Protein AF-A0A6P0Y3N1-F1 (afdb_monomer)

Secondary structure (DSSP, 8-state):
--HHHHTGGGSHHHHHHHHHHHHHHHHHHHHHHHHHHTT-TTHHHHHHHHHHHHHHHHHHTT--HHHHHHHHHHHHHHHHHHHHHHS-S-HHHHHHHHHHHHHHH-

Sequence (106 aa):
MLETLLEPLKYSFMQRSLLVAIIVGIICAVVGSYLMVQRLALLGDAISHSVLPGLAIAFLVGANIFIGAFIAGVISTILINLIRTRSPIKEDAAMGIVFSAFFALG

pLDDT: mean 82.52, std 7.28, range [60.75, 95.69]

Nearest PDB structures (foldseek):
  7kyp-assembly4_N  TM=6.688E-01  e=1.997E-05  Streptococcus pneumoniae D39
  7kyo-assembly1_C-2  TM=6.802E-01  e=1.115E-04  Streptococcus pneumoniae D39

Solvent-accessible surface area (backbone atoms only — not comparable to full-atom values): 5615 Å² total; per-residue (Å²): 117,69,64,75,68,48,54,66,63,68,38,69,67,46,47,50,50,50,54,49,48,53,54,50,50,53,52,50,51,57,51,51,55,53,31,48,78,69,67,41,64,61,50,64,57,32,40,61,51,26,18,51,29,19,32,54,54,17,54,75,72,72,47,61,44,71,58,23,26,48,52,28,32,51,52,49,52,50,52,31,52,49,46,46,74,77,39,100,59,56,64,65,56,32,43,49,53,50,30,55,54,32,54,71,70,83

Mean predicted aligned error: 7.93 Å

Structure (mmCIF, N/CA/C/O backbone):
data_AF-A0A6P0Y3N1-F1
#
_entry.id   AF-A0A6P0Y3N1-F1
#
loop_
_atom_site.group_PDB
_atom_site.id
_atom_site.type_symbol
_atom_site.label_atom_id
_atom_site.label_alt_id
_atom_site.label_comp_id
_atom_site.label_asym_id
_atom_site.label_entity_id
_atom_site.label_seq_id
_atom_site.pdbx_PDB_ins_code
_atom_site.Cartn_x
_atom_site.Cartn_y
_atom_site.Cartn_z
_atom_site.occupancy
_atom_site.B_iso_or_equiv
_atom_site.auth_seq_id
_atom_site.auth_comp_id
_atom_site.auth_asym_id
_atom_site.auth_atom_id
_atom_site.pdbx_PDB_model_num
ATOM 1 N N . MET A 1 1 ? 39.469 7.996 -6.066 1.00 62.06 1 MET A N 1
ATOM 2 C CA . MET A 1 1 ? 38.681 7.513 -4.908 1.00 62.06 1 MET A CA 1
ATOM 3 C C . MET A 1 1 ? 37.298 8.151 -4.827 1.00 62.06 1 MET A C 1
ATOM 5 O O . MET A 1 1 ? 36.339 7.404 -4.715 1.00 62.06 1 MET A O 1
ATOM 9 N N . LEU A 1 2 ? 37.161 9.482 -4.911 1.00 65.31 2 LEU A N 1
ATOM 10 C CA . LEU A 1 2 ? 35.841 10.144 -4.894 1.00 65.31 2 LEU A CA 1
ATOM 11 C C . LEU A 1 2 ? 35.096 10.034 -6.244 1.00 65.31 2 LEU A C 1
ATOM 13 O O . LEU A 1 2 ? 33.903 9.757 -6.267 1.00 65.31 2 LEU A O 1
ATOM 17 N N . GLU A 1 3 ? 35.820 10.128 -7.364 1.00 66.12 3 GLU A N 1
ATOM 18 C CA . GLU A 1 3 ? 35.295 9.937 -8.734 1.00 66.12 3 GLU A CA 1
ATOM 19 C C . GLU A 1 3 ? 34.635 8.559 -8.943 1.00 66.12 3 GLU A C 1
ATOM 21 O O . GLU A 1 3 ? 33.509 8.481 -9.425 1.00 66.12 3 GLU A O 1
ATOM 26 N N . THR A 1 4 ? 35.274 7.483 -8.474 1.00 69.81 4 THR A N 1
ATOM 27 C CA . THR A 1 4 ? 34.772 6.096 -8.550 1.00 69.81 4 THR A CA 1
ATOM 28 C C . THR A 1 4 ? 33.476 5.861 -7.762 1.00 69.81 4 THR A C 1
ATOM 30 O O . THR A 1 4 ? 32.735 4.932 -8.064 1.00 69.81 4 THR A O 1
ATOM 33 N N . LEU A 1 5 ? 33.177 6.693 -6.756 1.00 67.19 5 LEU A N 1
ATOM 34 C CA . LEU A 1 5 ? 31.914 6.637 -6.003 1.00 67.19 5 LEU A CA 1
ATOM 35 C C . LEU A 1 5 ? 30.797 7.472 -6.648 1.00 67.19 5 LEU A C 1
ATOM 37 O O . LEU A 1 5 ? 29.621 7.208 -6.410 1.00 67.19 5 LEU A O 1
ATOM 41 N N . LEU A 1 6 ? 31.148 8.472 -7.460 1.00 72.69 6 LEU A N 1
ATOM 42 C CA . LEU A 1 6 ? 30.206 9.367 -8.145 1.00 72.69 6 LEU A CA 1
ATOM 43 C C . LEU A 1 6 ? 29.833 8.880 -9.552 1.00 72.69 6 LEU A C 1
ATOM 45 O O . LEU A 1 6 ? 28.838 9.325 -10.123 1.00 72.69 6 LEU A O 1
ATOM 49 N N . GLU A 1 7 ? 30.598 7.946 -10.103 1.00 74.44 7 GLU A N 1
ATOM 50 C CA . GLU A 1 7 ? 30.364 7.316 -11.402 1.00 74.44 7 GLU A CA 1
ATOM 51 C C . GLU A 1 7 ? 28.977 6.648 -11.528 1.00 74.44 7 GLU A C 1
ATOM 53 O O . GLU A 1 7 ? 28.287 6.900 -12.519 1.00 74.44 7 GLU A O 1
ATOM 58 N N . PRO A 1 8 ? 28.468 5.913 -10.514 1.00 73.69 8 PRO A N 1
ATOM 59 C CA . PRO A 1 8 ? 27.123 5.341 -10.551 1.00 73.69 8 PRO A CA 1
ATOM 60 C C . PRO A 1 8 ? 26.010 6.408 -10.560 1.00 73.69 8 PRO A C 1
ATOM 62 O O . PRO A 1 8 ? 24.953 6.216 -11.160 1.00 73.69 8 PRO A O 1
ATOM 65 N N . LEU A 1 9 ? 26.241 7.563 -9.929 1.00 73.06 9 LEU A N 1
ATOM 66 C CA . LEU A 1 9 ? 25.278 8.672 -9.844 1.00 73.06 9 LEU A CA 1
ATOM 67 C C . LEU A 1 9 ? 25.122 9.445 -11.163 1.00 73.06 9 LEU A C 1
ATOM 69 O O . LEU A 1 9 ? 24.158 10.196 -11.328 1.00 73.06 9 LEU A O 1
ATOM 73 N N . LYS A 1 10 ? 26.036 9.253 -12.121 1.00 77.31 10 LYS A N 1
ATOM 74 C CA . LYS A 1 10 ? 25.942 9.847 -13.461 1.00 77.31 10 LYS A CA 1
ATOM 75 C C . LYS A 1 10 ? 24.991 9.087 -14.389 1.00 77.31 10 LYS A C 1
ATOM 77 O O . LYS A 1 10 ? 24.564 9.652 -15.394 1.00 77.31 10 LYS A O 1
ATOM 82 N N . TYR A 1 11 ? 24.624 7.842 -14.073 1.00 84.62 11 TYR A N 1
ATOM 83 C CA . TYR A 1 11 ? 23.661 7.102 -14.889 1.00 84.62 11 TYR A CA 1
ATOM 84 C C . TYR A 1 11 ? 22.273 7.745 -14.811 1.00 84.62 11 TYR A C 1
ATOM 86 O O . TYR A 1 11 ? 21.728 7.984 -13.732 1.00 84.62 11 TYR A O 1
ATOM 94 N N . SER A 1 12 ? 21.656 7.964 -15.971 1.00 80.94 12 SER A N 1
ATOM 95 C CA . SER A 1 12 ? 20.321 8.565 -16.094 1.00 80.94 12 SER A CA 1
ATOM 96 C C . SER A 1 12 ? 19.235 7.776 -15.348 1.00 80.94 12 SER A C 1
ATOM 98 O O . SER A 1 12 ? 18.313 8.370 -14.790 1.00 80.94 12 SER A O 1
ATOM 100 N N . PHE A 1 13 ? 19.364 6.446 -15.270 1.00 86.25 13 PHE A N 1
ATOM 101 C CA . PHE A 1 13 ? 18.505 5.596 -14.439 1.00 86.25 13 PHE A CA 1
ATOM 102 C C . PHE A 1 13 ? 18.659 5.891 -12.938 1.00 86.25 13 PHE A C 1
ATOM 104 O O . PHE A 1 13 ? 17.658 5.969 -12.228 1.00 86.25 13 PHE A O 1
ATOM 111 N N . MET A 1 14 ? 19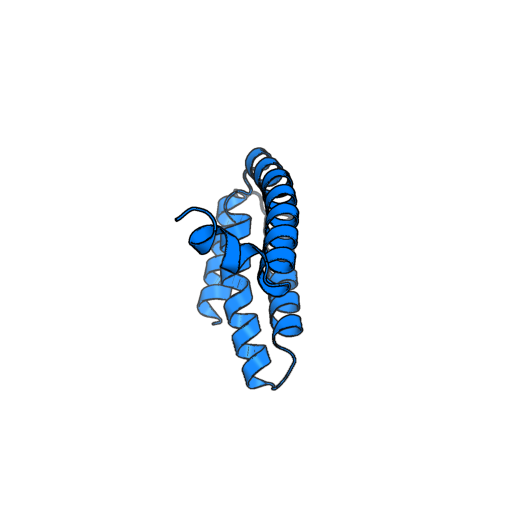.889 6.102 -12.458 1.00 88.56 14 MET A N 1
ATOM 112 C CA . MET A 1 14 ? 20.161 6.401 -11.049 1.00 88.56 14 MET A CA 1
ATOM 113 C C . MET A 1 14 ? 19.574 7.760 -10.658 1.00 88.56 14 MET A C 1
ATOM 115 O O . MET A 1 14 ? 18.917 7.875 -9.629 1.00 88.56 14 MET A O 1
ATOM 119 N N . GLN A 1 15 ? 19.742 8.775 -11.512 1.00 87.81 15 GLN A N 1
ATOM 120 C CA . GLN A 1 15 ? 19.196 10.117 -11.282 1.00 87.81 15 GLN A CA 1
ATOM 121 C C . GLN A 1 15 ? 17.666 10.121 -11.248 1.00 87.81 15 GLN A C 1
ATOM 123 O O . GLN A 1 15 ? 17.066 10.739 -10.369 1.00 87.81 15 GLN A O 1
ATOM 128 N N . ARG A 1 16 ? 17.023 9.397 -12.174 1.00 89.44 16 ARG A N 1
ATOM 129 C CA . ARG A 1 16 ? 15.563 9.233 -12.179 1.00 89.44 16 ARG A CA 1
ATOM 130 C C . ARG A 1 16 ? 15.080 8.508 -10.927 1.00 89.44 16 ARG A C 1
ATOM 132 O O . ARG A 1 16 ? 14.156 8.989 -10.283 1.00 89.44 16 ARG A O 1
ATOM 139 N N . SER A 1 17 ? 15.723 7.402 -10.558 1.00 89.88 17 SER A N 1
ATOM 140 C CA . SER A 1 17 ? 15.382 6.648 -9.347 1.00 89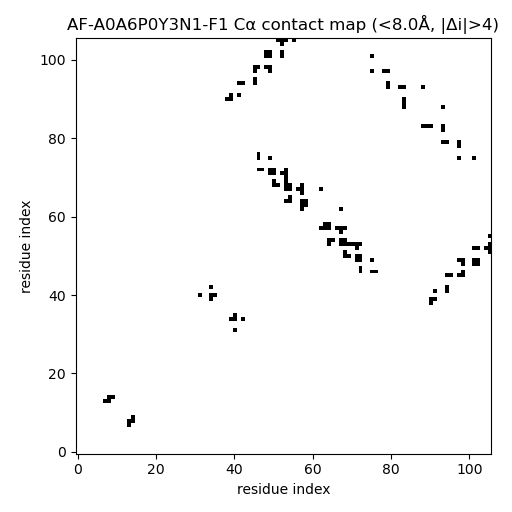.8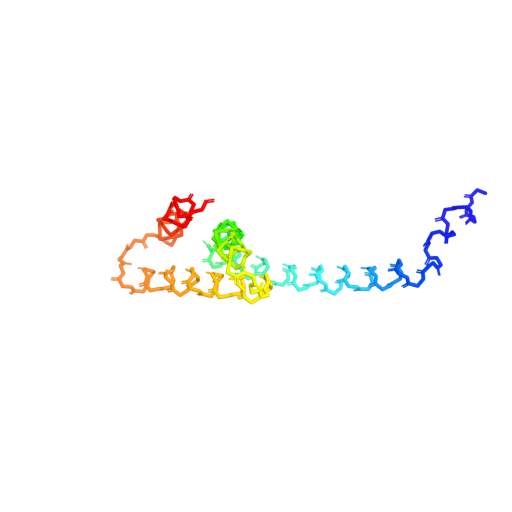8 17 SER A CA 1
ATOM 141 C C . SER A 1 17 ? 15.554 7.489 -8.082 1.00 89.88 17 SER A C 1
ATOM 143 O O . SER A 1 17 ? 14.696 7.443 -7.208 1.00 89.88 17 SER A O 1
ATOM 145 N N . LEU A 1 18 ? 16.603 8.315 -8.004 1.00 90.88 18 LEU A N 1
ATOM 146 C CA . LEU A 1 18 ? 16.832 9.219 -6.877 1.00 90.88 18 LEU A CA 1
ATOM 147 C C . LEU A 1 18 ? 15.752 10.306 -6.785 1.00 90.88 18 LEU A C 1
ATOM 149 O O . LEU A 1 18 ? 15.227 10.550 -5.703 1.00 90.88 18 LEU A O 1
ATOM 153 N N . LEU A 1 19 ? 15.371 10.919 -7.912 1.00 92.81 19 LEU A N 1
ATOM 154 C CA . LEU A 1 19 ? 14.262 11.879 -7.955 1.00 92.81 19 LEU A CA 1
ATOM 155 C C . LEU A 1 19 ? 12.948 11.243 -7.496 1.00 92.81 19 LEU A C 1
ATOM 157 O O . LEU A 1 19 ? 12.247 11.814 -6.664 1.00 92.81 19 LEU A O 1
ATOM 161 N N . VAL A 1 20 ? 12.635 10.046 -7.999 1.00 94.44 20 VAL A N 1
ATOM 162 C CA . VAL A 1 20 ? 11.441 9.301 -7.583 1.00 94.44 20 VAL A CA 1
ATOM 163 C C . VAL A 1 20 ? 11.504 8.974 -6.091 1.00 94.44 20 VAL A C 1
ATOM 165 O O . VAL A 1 20 ? 10.521 9.197 -5.394 1.00 94.44 20 VAL A O 1
ATOM 168 N N . ALA A 1 21 ? 12.649 8.526 -5.572 1.00 93.62 21 ALA A N 1
ATOM 169 C CA . ALA A 1 21 ? 12.821 8.216 -4.154 1.00 93.62 21 ALA A CA 1
ATOM 170 C C . ALA A 1 21 ? 12.603 9.442 -3.255 1.00 93.62 21 ALA A C 1
ATOM 172 O O . ALA A 1 21 ? 11.944 9.331 -2.225 1.00 93.62 21 ALA A O 1
ATOM 173 N N . ILE A 1 22 ? 13.096 10.618 -3.657 1.00 95.25 22 ILE A N 1
ATOM 174 C CA . ILE A 1 22 ? 12.875 11.872 -2.922 1.00 95.25 22 ILE A CA 1
ATOM 175 C C . ILE A 1 22 ? 11.387 12.236 -2.920 1.00 95.25 22 ILE A C 1
ATOM 177 O O . ILE A 1 22 ? 10.825 12.521 -1.864 1.00 95.25 22 ILE A O 1
ATOM 181 N N . ILE A 1 23 ? 10.733 12.192 -4.085 1.00 95.69 23 ILE A N 1
ATOM 182 C CA . ILE A 1 23 ? 9.306 12.518 -4.216 1.00 95.69 23 ILE A CA 1
ATOM 183 C C . ILE A 1 23 ? 8.457 11.558 -3.373 1.00 95.69 23 ILE A C 1
ATOM 185 O O . ILE A 1 23 ? 7.630 12.001 -2.577 1.00 95.69 23 ILE A O 1
ATOM 189 N N . VAL A 1 24 ? 8.691 10.250 -3.499 1.00 94.50 24 VAL A N 1
ATOM 190 C CA . VAL A 1 24 ? 7.989 9.217 -2.724 1.00 94.50 24 VAL A CA 1
ATOM 191 C C . VAL A 1 24 ? 8.263 9.381 -1.230 1.00 94.50 24 VAL A C 1
ATOM 193 O O . VAL A 1 24 ? 7.328 9.307 -0.442 1.00 94.50 24 VAL A O 1
ATOM 196 N N . GLY A 1 25 ? 9.501 9.684 -0.830 1.00 94.44 25 GLY A N 1
ATOM 197 C CA . GLY A 1 25 ? 9.864 9.920 0.568 1.00 94.44 25 GLY A CA 1
ATOM 198 C C . GLY A 1 25 ? 9.091 11.079 1.201 1.00 94.44 25 GLY A C 1
ATOM 199 O O . GLY A 1 25 ? 8.571 10.937 2.307 1.00 94.44 25 GLY A O 1
ATOM 200 N N . ILE A 1 26 ? 8.943 12.198 0.484 1.00 95.25 26 ILE A N 1
ATOM 201 C CA . ILE A 1 26 ? 8.151 13.349 0.950 1.00 95.25 26 ILE A CA 1
ATOM 202 C C . ILE A 1 26 ? 6.676 12.959 1.099 1.00 95.25 26 ILE A C 1
ATOM 204 O O . ILE A 1 26 ? 6.063 13.242 2.130 1.00 95.25 26 ILE A O 1
ATOM 208 N N . ILE A 1 27 ? 6.109 12.273 0.103 1.00 94.50 27 ILE A N 1
ATOM 209 C CA . ILE A 1 27 ? 4.709 11.828 0.134 1.00 94.50 27 ILE A CA 1
ATOM 210 C C . ILE A 1 27 ? 4.482 10.866 1.308 1.00 94.50 27 ILE A C 1
ATOM 212 O O . ILE A 1 27 ? 3.548 11.057 2.084 1.00 94.50 27 ILE A O 1
ATOM 216 N N . CYS A 1 28 ? 5.355 9.875 1.489 1.00 89.50 28 CYS A N 1
ATOM 217 C CA . CYS A 1 28 ? 5.272 8.912 2.585 1.00 89.50 28 CYS A CA 1
ATOM 218 C C . CYS A 1 28 ? 5.406 9.573 3.962 1.00 89.50 28 CYS A C 1
ATOM 220 O O . CYS A 1 28 ? 4.716 9.154 4.886 1.00 89.50 28 CYS A O 1
ATOM 222 N N . ALA A 1 29 ? 6.229 10.614 4.117 1.00 91.88 29 ALA A N 1
ATOM 223 C CA . ALA A 1 29 ? 6.348 11.340 5.382 1.00 91.88 29 ALA A CA 1
ATOM 224 C C . ALA A 1 29 ? 5.053 12.095 5.744 1.00 91.88 29 ALA A C 1
ATOM 226 O O . ALA A 1 29 ? 4.580 12.029 6.883 1.00 91.88 29 ALA A O 1
ATOM 227 N N . VAL A 1 30 ? 4.439 12.777 4.771 1.00 92.81 30 VAL A N 1
ATOM 228 C CA . VAL A 1 30 ? 3.178 13.511 4.975 1.00 92.81 30 VAL A CA 1
ATOM 229 C C . VAL A 1 30 ? 2.024 12.544 5.241 1.00 92.81 30 VAL A C 1
ATOM 231 O O . VAL A 1 30 ? 1.285 12.702 6.209 1.00 92.81 30 VAL A O 1
ATOM 234 N N . VAL A 1 31 ? 1.895 11.503 4.419 1.00 89.06 31 VAL A N 1
ATOM 235 C CA . VAL A 1 31 ? 0.840 10.494 4.561 1.00 89.06 31 VAL A CA 1
ATOM 236 C C . VAL A 1 31 ? 1.028 9.715 5.867 1.00 89.06 31 VAL A C 1
ATOM 238 O O . VAL A 1 31 ? 0.097 9.612 6.659 1.00 89.06 31 VAL A O 1
ATOM 241 N N . GLY A 1 32 ? 2.241 9.248 6.164 1.00 86.75 32 GLY A N 1
ATOM 242 C CA . GLY A 1 32 ? 2.545 8.495 7.382 1.00 86.75 32 GLY A CA 1
ATOM 243 C C . GLY A 1 32 ? 2.272 9.280 8.666 1.00 86.75 32 GLY A C 1
ATOM 244 O O . GLY A 1 32 ? 1.653 8.745 9.585 1.00 86.75 32 GLY A O 1
ATOM 245 N N . SER A 1 33 ? 2.657 10.560 8.723 1.00 89.75 33 SER A N 1
ATOM 246 C CA . SER A 1 33 ? 2.357 11.414 9.883 1.00 89.75 33 SER A CA 1
ATOM 247 C C . SER A 1 33 ? 0.852 11.632 10.074 1.00 89.75 33 SER A C 1
ATOM 249 O O . SER A 1 33 ? 0.361 11.553 11.201 1.00 89.75 33 SER A O 1
ATOM 251 N N . TYR A 1 34 ? 0.097 11.810 8.985 1.00 86.94 34 TYR A N 1
ATOM 252 C CA . TYR A 1 34 ? -1.362 11.918 9.025 1.00 86.94 34 TYR A CA 1
ATOM 253 C C . TYR A 1 34 ? -2.040 10.631 9.521 1.00 86.94 34 TYR A C 1
ATOM 255 O O . TYR A 1 34 ? -2.888 10.686 10.415 1.00 86.94 34 TYR A O 1
ATOM 263 N N . LEU A 1 35 ? -1.643 9.465 8.995 1.00 84.38 35 LEU A N 1
ATOM 264 C CA . LEU A 1 35 ? -2.175 8.170 9.439 1.00 84.38 35 LEU A CA 1
ATOM 265 C C . LEU A 1 35 ? -1.870 7.892 10.916 1.00 84.38 35 LEU A C 1
ATOM 267 O O . LEU A 1 35 ? -2.711 7.320 11.612 1.00 84.38 35 LEU A O 1
ATOM 271 N N . MET A 1 36 ? -0.707 8.327 11.411 1.00 84.69 36 MET A N 1
ATOM 272 C CA . MET A 1 36 ? -0.335 8.179 12.820 1.00 84.69 36 MET A CA 1
ATOM 273 C C . MET A 1 36 ? -1.292 8.930 13.750 1.00 84.69 36 MET A C 1
ATOM 275 O O . MET A 1 36 ? -1.794 8.357 14.717 1.00 84.69 36 MET A O 1
ATOM 279 N N . VAL A 1 37 ? -1.608 10.191 13.433 1.00 83.81 37 VAL A N 1
ATOM 280 C CA . VAL A 1 37 ? -2.549 11.001 14.229 1.00 83.81 37 VAL A CA 1
ATOM 281 C C . VAL A 1 37 ? -3.951 10.388 14.228 1.00 83.81 37 VAL A C 1
ATOM 283 O O . VAL A 1 37 ? -4.644 10.434 15.243 1.00 83.81 37 VAL A O 1
ATOM 286 N N . GLN A 1 38 ? -4.354 9.755 13.123 1.00 78.06 38 GLN A N 1
ATOM 287 C CA . GLN A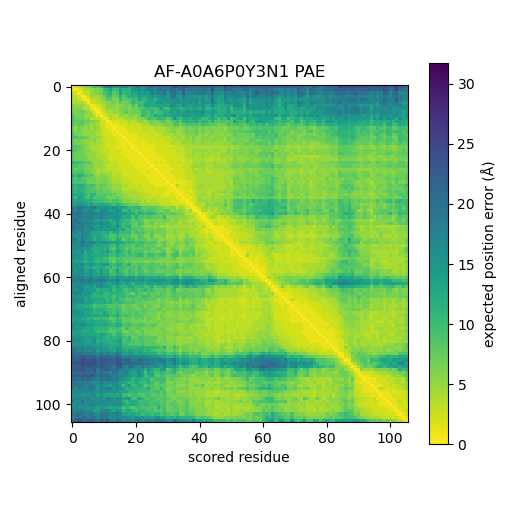 1 38 ? -5.644 9.069 13.023 1.00 78.06 38 GLN A CA 1
ATOM 288 C C . GLN A 1 38 ? -5.696 7.698 13.703 1.00 78.06 38 GLN A C 1
ATOM 290 O O . GLN A 1 38 ? -6.736 7.054 13.634 1.00 78.06 38 GLN A O 1
ATOM 295 N N . ARG A 1 39 ? -4.613 7.230 14.345 1.00 78.19 39 ARG A N 1
ATOM 296 C CA . ARG A 1 39 ? -4.501 5.851 14.863 1.00 78.19 39 ARG A CA 1
ATOM 297 C C . ARG A 1 39 ? -4.717 4.782 13.783 1.00 78.19 39 ARG A C 1
ATOM 299 O O . ARG A 1 39 ? -5.050 3.646 14.083 1.00 78.19 39 ARG A O 1
ATOM 306 N N . LEU A 1 40 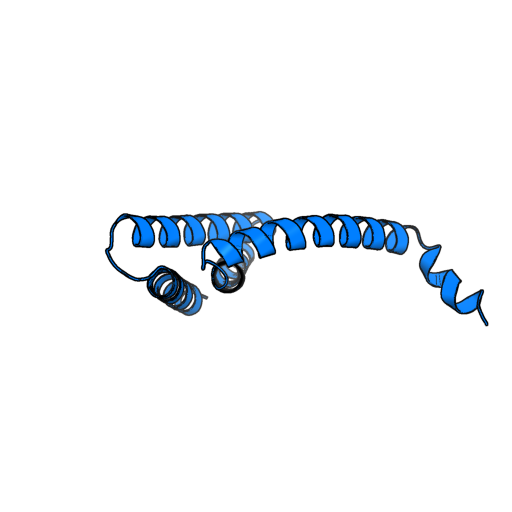? -4.464 5.129 12.522 1.00 79.12 40 LEU A N 1
ATOM 307 C CA . LEU A 1 40 ? -4.536 4.225 11.373 1.00 79.12 40 LEU A CA 1
ATOM 308 C C . LEU A 1 40 ? -3.142 3.722 10.973 1.00 79.12 40 LEU A C 1
ATOM 310 O O . LEU A 1 40 ? -2.901 3.400 9.814 1.00 79.12 40 LEU A O 1
ATOM 314 N N . ALA A 1 41 ? -2.202 3.648 11.918 1.00 74.88 41 ALA A N 1
ATOM 315 C CA . ALA A 1 41 ? -0.827 3.231 11.636 1.00 74.88 41 ALA A CA 1
ATOM 316 C C . ALA A 1 41 ? -0.746 1.815 11.024 1.00 74.88 41 ALA A C 1
ATOM 318 O O . ALA A 1 41 ? 0.146 1.547 10.224 1.00 74.88 41 ALA A O 1
ATOM 319 N N . LEU A 1 42 ? -1.710 0.941 11.342 1.00 77.56 42 LEU A N 1
ATOM 320 C CA . LEU A 1 42 ? -1.818 -0.424 10.809 1.00 77.56 42 LEU A CA 1
ATOM 321 C C . LEU A 1 42 ? -2.467 -0.505 9.417 1.00 77.56 42 LEU A C 1
ATOM 323 O O . LEU A 1 42 ? -2.446 -1.562 8.791 1.00 77.56 42 LEU A O 1
ATOM 327 N N . LEU A 1 43 ? -3.019 0.596 8.899 1.00 80.38 43 LEU A N 1
ATOM 328 C CA . LEU A 1 43 ? -3.706 0.602 7.605 1.00 80.38 43 LEU A CA 1
ATOM 329 C C . LEU A 1 43 ? -2.737 0.284 6.458 1.00 80.38 43 LEU A C 1
ATOM 331 O O . LEU A 1 43 ? -3.095 -0.434 5.531 1.00 80.38 43 LEU A O 1
ATOM 335 N N . GLY A 1 44 ? -1.502 0.793 6.534 1.00 79.81 44 GLY A N 1
ATOM 336 C CA . GLY A 1 44 ? -0.473 0.532 5.522 1.00 79.81 44 GLY A CA 1
ATOM 337 C C . GLY A 1 44 ? -0.078 -0.945 5.441 1.00 79.81 44 GLY A C 1
ATOM 338 O O . GLY A 1 44 ? 0.105 -1.473 4.343 1.00 79.81 44 GLY A O 1
ATOM 339 N N . ASP A 1 45 ? -0.014 -1.620 6.589 1.00 80.06 45 ASP A N 1
ATOM 340 C CA . ASP A 1 45 ? 0.285 -3.051 6.682 1.00 80.06 45 ASP A CA 1
ATOM 341 C C . ASP A 1 45 ? -0.881 -3.894 6.138 1.00 80.06 45 ASP A C 1
ATOM 343 O O . ASP A 1 45 ? -0.708 -4.742 5.260 1.00 80.06 45 ASP A O 1
ATOM 347 N N . ALA A 1 46 ? -2.109 -3.554 6.545 1.00 81.50 46 ALA A N 1
ATOM 348 C CA . ALA A 1 46 ? -3.321 -4.206 6.060 1.00 81.50 46 ALA A CA 1
ATOM 349 C C . ALA A 1 46 ? -3.481 -4.089 4.533 1.00 81.50 46 ALA A C 1
ATOM 351 O O . ALA A 1 46 ? -3.788 -5.082 3.873 1.00 81.50 46 ALA A O 1
ATOM 352 N N . ILE A 1 47 ? -3.242 -2.908 3.951 1.00 83.19 47 ILE A N 1
ATOM 353 C CA . ILE A 1 47 ? -3.332 -2.696 2.498 1.00 83.19 47 ILE A CA 1
ATOM 354 C C . ILE A 1 47 ? -2.260 -3.512 1.767 1.00 83.19 47 ILE A C 1
ATOM 356 O O . ILE A 1 47 ? -2.578 -4.189 0.792 1.00 83.19 47 ILE A O 1
ATOM 360 N N . SER A 1 48 ? -1.013 -3.496 2.245 1.00 83.50 48 SER A N 1
ATOM 361 C CA . SER A 1 48 ? 0.101 -4.203 1.593 1.00 83.50 48 SER A CA 1
ATOM 362 C C . SER A 1 48 ? -0.166 -5.705 1.476 1.00 83.50 48 SER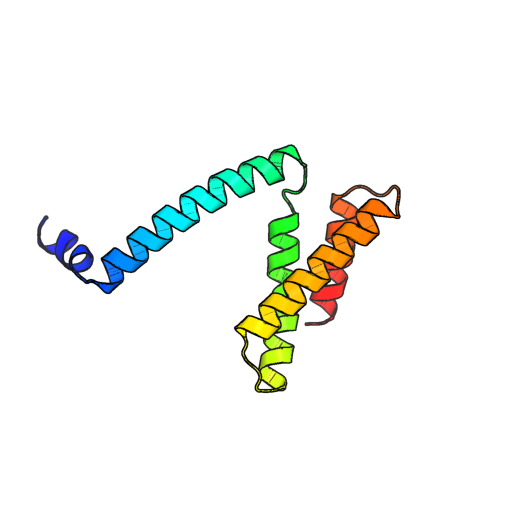 A C 1
ATOM 364 O O . SER A 1 48 ? 0.051 -6.301 0.421 1.00 83.50 48 SER A O 1
ATOM 366 N N . HIS A 1 49 ? -0.722 -6.303 2.528 1.00 82.19 49 HIS A N 1
ATOM 367 C CA . HIS A 1 49 ? -1.072 -7.719 2.542 1.00 82.19 49 HIS A CA 1
ATOM 368 C C . HIS A 1 49 ? -2.389 -8.044 1.832 1.00 82.19 49 HIS A C 1
ATOM 370 O O . HIS A 1 49 ? -2.527 -9.130 1.277 1.00 82.19 49 HIS A O 1
ATOM 376 N N . SER A 1 50 ? -3.324 -7.096 1.763 1.00 82.19 50 SER A N 1
ATOM 377 C CA . SER A 1 50 ? -4.570 -7.266 1.003 1.00 82.19 50 SER A CA 1
ATOM 378 C C . SER A 1 50 ? -4.372 -7.173 -0.512 1.00 82.19 50 SER A C 1
ATOM 380 O O . SER A 1 50 ? -5.203 -7.638 -1.287 1.00 82.19 50 SER A O 1
ATOM 382 N N . VAL A 1 51 ? -3.267 -6.578 -0.959 1.00 86.25 51 VAL A N 1
ATOM 383 C CA . VAL A 1 51 ? -2.942 -6.432 -2.381 1.00 86.25 51 VAL A CA 1
ATOM 384 C C . VAL A 1 51 ? -2.366 -7.730 -2.974 1.00 86.25 51 VAL A C 1
ATOM 386 O O . VAL A 1 51 ? -2.635 -8.024 -4.138 1.00 86.25 51 VAL A O 1
ATOM 389 N N . LEU A 1 52 ? -1.661 -8.549 -2.181 1.00 85.44 52 LEU A N 1
ATOM 390 C CA . LEU A 1 52 ? -1.077 -9.840 -2.594 1.00 85.44 52 LEU A CA 1
ATOM 391 C C . LEU A 1 52 ? -2.067 -10.803 -3.290 1.00 85.44 52 LEU A C 1
ATOM 393 O O . LEU A 1 52 ? -1.773 -11.207 -4.421 1.00 85.44 52 LEU A O 1
ATOM 397 N N . PRO A 1 53 ? -3.246 -11.130 -2.719 1.00 84.00 53 PRO A N 1
ATOM 398 C CA . PRO A 1 53 ? -4.249 -11.956 -3.404 1.00 84.00 53 PRO A CA 1
ATOM 399 C C . PRO A 1 53 ? -4.706 -11.333 -4.731 1.00 84.00 53 PRO A C 1
ATOM 401 O O . PRO A 1 53 ? -4.930 -12.038 -5.712 1.00 84.00 53 PRO A O 1
ATOM 404 N N . GLY A 1 54 ? -4.787 -10.000 -4.801 1.00 84.12 54 GLY A N 1
ATOM 405 C CA . GLY A 1 54 ? -5.118 -9.269 -6.026 1.00 84.12 54 GLY A CA 1
ATOM 406 C C . GLY A 1 54 ? -4.095 -9.451 -7.144 1.00 84.12 54 GLY A C 1
ATOM 407 O O . GLY A 1 54 ? -4.479 -9.610 -8.305 1.00 84.12 54 GLY A O 1
ATOM 408 N N . LEU A 1 55 ? -2.799 -9.472 -6.805 1.00 87.06 55 LEU A N 1
ATOM 409 C CA . LEU A 1 55 ? -1.744 -9.805 -7.766 1.00 87.06 55 LEU A CA 1
ATOM 410 C C . LEU A 1 55 ? -1.870 -11.252 -8.246 1.00 87.06 55 LEU A C 1
ATOM 412 O O . LEU A 1 55 ? -1.789 -11.488 -9.450 1.00 87.06 55 LEU A O 1
ATOM 416 N N . ALA A 1 56 ? -2.078 -12.202 -7.329 1.00 85.75 56 ALA A N 1
ATOM 417 C CA . ALA A 1 56 ? -2.183 -13.621 -7.660 1.00 85.75 56 ALA A CA 1
ATOM 418 C C . ALA A 1 56 ? -3.358 -13.894 -8.614 1.00 85.75 56 ALA A C 1
ATOM 420 O O . ALA A 1 56 ? -3.186 -14.538 -9.649 1.00 85.75 56 ALA A O 1
ATOM 421 N N . ILE A 1 57 ? -4.535 -13.333 -8.323 1.00 84.94 57 ILE A N 1
ATOM 422 C CA . ILE A 1 57 ? -5.726 -13.472 -9.170 1.00 84.94 57 ILE A CA 1
ATOM 423 C C . ILE A 1 57 ? -5.503 -12.826 -10.545 1.00 84.94 57 ILE A C 1
ATOM 425 O O . ILE A 1 57 ? -5.822 -13.429 -11.568 1.00 84.94 57 ILE A O 1
ATOM 429 N N . ALA A 1 58 ? -4.925 -11.622 -10.604 1.00 86.50 58 ALA A N 1
ATOM 430 C CA . ALA A 1 58 ? -4.668 -10.958 -11.884 1.00 86.50 58 ALA A CA 1
ATOM 431 C C . ALA A 1 58 ? -3.628 -11.688 -12.738 1.00 86.50 58 ALA A C 1
ATOM 433 O O . ALA A 1 58 ? -3.779 -11.741 -13.959 1.00 86.50 58 ALA A O 1
ATOM 434 N N . PHE A 1 59 ? -2.624 -12.295 -12.101 1.00 84.50 59 PHE A N 1
ATOM 435 C CA . PHE A 1 59 ? -1.656 -13.151 -12.773 1.00 84.50 59 PHE A CA 1
ATOM 436 C C . PHE A 1 59 ? -2.326 -14.391 -13.385 1.00 84.50 59 PHE A C 1
ATOM 438 O O . PHE A 1 59 ? -2.077 -14.701 -14.548 1.00 84.50 59 PHE A O 1
ATOM 445 N N . LEU A 1 60 ? -3.232 -15.054 -12.654 1.00 84.88 60 LEU A N 1
ATOM 446 C CA . LEU A 1 60 ? -3.966 -16.230 -13.147 1.00 84.88 60 LEU A CA 1
ATOM 447 C C . LEU A 1 60 ? -4.889 -15.919 -14.334 1.00 84.88 60 LEU A C 1
ATOM 449 O O . LEU A 1 60 ? -5.026 -16.738 -15.238 1.00 84.88 60 LEU A O 1
ATOM 453 N N . VAL A 1 61 ? -5.510 -14.737 -14.350 1.00 86.31 61 VAL A N 1
ATOM 454 C CA . VAL A 1 61 ? -6.410 -14.298 -15.434 1.00 86.31 61 VAL A CA 1
ATOM 455 C C . VAL A 1 61 ? -5.629 -13.789 -16.662 1.00 86.31 61 VAL A C 1
ATOM 457 O O . VAL A 1 61 ? -6.219 -13.532 -17.709 1.00 86.31 61 VAL A O 1
ATOM 460 N N . GLY A 1 62 ? -4.299 -13.648 -16.571 1.00 81.00 62 GLY A N 1
ATOM 461 C CA . GLY A 1 62 ? -3.476 -13.054 -17.632 1.00 81.00 62 GLY A CA 1
ATOM 462 C C . GLY A 1 62 ? -3.741 -11.557 -17.829 1.00 81.00 62 GLY A C 1
ATOM 463 O O . GLY A 1 62 ? -3.451 -10.999 -18.887 1.00 81.00 62 GLY A O 1
ATOM 464 N N . ALA A 1 63 ? -4.325 -10.904 -16.821 1.00 83.19 63 ALA A N 1
ATOM 465 C CA . ALA A 1 63 ? -4.613 -9.480 -16.824 1.00 83.19 63 ALA A CA 1
ATOM 466 C C . ALA A 1 63 ? -3.400 -8.670 -16.341 1.00 83.19 63 ALA A C 1
ATOM 468 O O . ALA A 1 63 ? -2.397 -9.197 -15.859 1.00 83.19 63 ALA A O 1
ATOM 469 N N . ASN A 1 64 ? -3.490 -7.345 -16.453 1.00 85.75 64 ASN A N 1
ATOM 470 C CA . ASN A 1 64 ? -2.431 -6.466 -15.978 1.00 85.75 64 ASN A CA 1
ATOM 471 C C . ASN A 1 64 ? -2.356 -6.488 -14.438 1.00 85.75 64 ASN A C 1
ATOM 473 O O . ASN A 1 64 ? -3.297 -6.085 -13.750 1.00 85.75 64 ASN A O 1
ATOM 477 N N . ILE A 1 65 ? -1.208 -6.920 -13.912 1.00 85.31 65 ILE A N 1
ATOM 478 C CA . ILE A 1 65 ? -0.932 -7.087 -12.476 1.00 85.31 65 ILE A CA 1
ATOM 479 C C . ILE A 1 65 ? -1.179 -5.785 -11.704 1.00 85.31 65 ILE A C 1
ATOM 481 O O . ILE A 1 65 ? -1.729 -5.812 -10.603 1.00 85.31 65 ILE A O 1
ATOM 485 N N . PHE A 1 66 ? -0.846 -4.635 -12.301 1.00 85.19 66 PHE A N 1
ATOM 486 C CA . PHE A 1 66 ? -1.066 -3.327 -11.680 1.00 85.19 66 PHE A CA 1
ATOM 487 C C . PHE A 1 66 ? -2.550 -3.043 -11.432 1.00 85.19 66 PHE A C 1
ATOM 489 O O . PHE A 1 66 ? -2.911 -2.489 -10.397 1.00 85.19 66 PHE A O 1
ATOM 496 N N . ILE A 1 67 ? -3.417 -3.454 -12.359 1.00 85.44 67 ILE A N 1
ATOM 497 C CA . ILE A 1 67 ? -4.867 -3.269 -12.244 1.00 85.44 67 ILE A CA 1
ATOM 498 C C . ILE A 1 67 ? -5.448 -4.220 -11.195 1.00 85.44 67 ILE A C 1
ATOM 500 O O . ILE A 1 67 ? -6.268 -3.795 -10.386 1.00 85.44 67 ILE A O 1
ATOM 504 N N . GLY A 1 68 ? -4.975 -5.468 -11.146 1.00 83.75 68 GLY A N 1
ATOM 505 C CA . GLY A 1 68 ? -5.351 -6.423 -10.098 1.00 83.75 68 GLY A CA 1
ATOM 506 C C . GLY A 1 68 ? -5.012 -5.943 -8.693 1.00 83.75 68 GLY A C 1
ATOM 507 O O . GLY A 1 68 ? -5.868 -5.923 -7.808 1.00 83.75 68 GLY A O 1
ATOM 508 N N . ALA A 1 69 ? -3.770 -5.490 -8.518 1.00 84.88 69 ALA A N 1
ATOM 509 C CA . ALA A 1 69 ? -3.277 -4.926 -7.269 1.00 84.88 69 ALA A CA 1
ATOM 510 C C . ALA A 1 69 ? -4.100 -3.704 -6.833 1.00 84.88 69 ALA A C 1
ATOM 512 O O . ALA A 1 69 ? -4.514 -3.603 -5.678 1.00 84.88 69 ALA A O 1
ATOM 513 N N . PHE A 1 70 ? -4.381 -2.797 -7.772 1.00 87.19 70 PHE A N 1
ATOM 514 C CA . PHE A 1 70 ? -5.165 -1.596 -7.507 1.00 87.19 70 PHE A CA 1
ATOM 515 C C . PHE A 1 70 ? -6.598 -1.928 -7.077 1.00 87.19 70 PHE A C 1
ATOM 517 O O . PHE A 1 70 ? -7.071 -1.409 -6.068 1.00 87.19 70 PHE A O 1
ATOM 524 N N . ILE A 1 71 ? -7.277 -2.828 -7.795 1.00 87.88 71 ILE A N 1
ATOM 525 C CA . ILE A 1 71 ? -8.653 -3.232 -7.477 1.00 87.88 71 ILE A CA 1
ATOM 526 C C . ILE A 1 71 ? -8.718 -3.880 -6.090 1.00 87.88 71 ILE A C 1
ATOM 528 O O . ILE A 1 71 ? -9.559 -3.493 -5.281 1.00 87.88 71 ILE A O 1
ATOM 532 N N . ALA A 1 72 ? -7.813 -4.810 -5.776 1.00 86.81 72 ALA A N 1
ATOM 533 C CA . ALA A 1 72 ? -7.785 -5.455 -4.464 1.00 86.81 72 ALA A CA 1
ATOM 534 C C . ALA A 1 72 ? -7.503 -4.459 -3.325 1.00 86.81 72 ALA A C 1
ATOM 536 O O . ALA A 1 72 ? -8.197 -4.471 -2.305 1.00 86.81 72 ALA A O 1
ATOM 537 N N . GLY A 1 73 ? -6.559 -3.532 -3.519 1.00 86.56 73 GLY A N 1
ATOM 538 C CA . GLY A 1 73 ? -6.272 -2.470 -2.553 1.00 86.56 73 GLY A CA 1
ATOM 539 C C . GLY A 1 73 ? -7.476 -1.552 -2.304 1.00 86.56 73 GLY A C 1
ATOM 540 O O . GLY A 1 73 ? -7.805 -1.252 -1.154 1.00 86.56 73 GLY A O 1
ATOM 541 N N . VAL A 1 74 ? -8.199 -1.168 -3.359 1.00 88.00 74 VAL A N 1
ATOM 542 C CA . VAL A 1 74 ? -9.416 -0.348 -3.245 1.00 88.00 74 VAL A CA 1
ATOM 543 C C . VAL A 1 74 ? -10.526 -1.106 -2.516 1.00 88.00 74 VAL A C 1
ATOM 545 O O . VAL A 1 74 ? -11.119 -0.561 -1.585 1.00 88.00 74 VAL A O 1
ATOM 548 N N . ILE A 1 75 ? -10.781 -2.367 -2.880 1.00 88.50 75 ILE A N 1
ATOM 549 C CA . ILE A 1 75 ? -11.812 -3.192 -2.232 1.00 88.50 75 ILE A CA 1
ATOM 550 C C . ILE A 1 75 ? -11.502 -3.365 -0.743 1.00 88.50 75 ILE A C 1
ATOM 552 O O . ILE A 1 75 ? -12.389 -3.155 0.083 1.00 88.50 75 ILE A O 1
ATOM 556 N N . SER A 1 76 ? -10.256 -3.690 -0.388 1.00 84.81 76 SER A N 1
ATOM 557 C CA . SER A 1 76 ? -9.851 -3.857 1.014 1.00 84.81 76 SER A CA 1
ATOM 558 C C . SER A 1 76 ? -10.052 -2.572 1.825 1.00 84.81 76 SER A C 1
ATOM 560 O O . SER A 1 76 ? -10.661 -2.605 2.893 1.00 84.81 76 SER A O 1
ATOM 562 N N . THR A 1 77 ? -9.657 -1.418 1.279 1.00 84.94 77 THR A N 1
ATOM 563 C CA . THR A 1 77 ? -9.828 -0.113 1.933 1.00 84.94 77 THR A CA 1
ATOM 564 C C . THR A 1 77 ? -11.306 0.233 2.139 1.00 84.94 77 THR A C 1
ATOM 566 O O . THR A 1 77 ? -11.690 0.719 3.206 1.00 84.94 77 THR A O 1
ATOM 569 N N . ILE A 1 78 ? -12.159 -0.050 1.148 1.00 86.44 78 ILE A N 1
ATOM 570 C CA . ILE A 1 78 ? -13.612 0.145 1.255 1.00 86.44 78 ILE A CA 1
ATOM 571 C C . ILE A 1 78 ? -14.197 -0.759 2.343 1.00 86.44 78 ILE A C 1
ATOM 573 O O . ILE A 1 78 ? -14.998 -0.287 3.151 1.00 86.44 78 ILE A O 1
ATOM 577 N N . LEU A 1 79 ? -13.780 -2.027 2.403 1.00 85.31 79 LEU A N 1
ATOM 578 C CA . LEU A 1 79 ? -14.230 -2.972 3.426 1.00 85.31 79 LEU A CA 1
ATOM 579 C C . LEU A 1 79 ? -13.862 -2.492 4.835 1.00 85.31 79 LEU A C 1
ATOM 581 O O . LEU A 1 79 ? -14.724 -2.455 5.712 1.00 85.31 79 LEU A O 1
ATOM 585 N N . ILE A 1 80 ? -12.613 -2.055 5.033 1.00 83.56 80 ILE A N 1
ATOM 586 C CA . ILE A 1 80 ? -12.137 -1.504 6.311 1.00 83.56 80 ILE A CA 1
ATOM 587 C C . ILE A 1 80 ? -12.983 -0.289 6.709 1.00 83.56 80 ILE A C 1
ATOM 589 O O . ILE A 1 80 ? -13.461 -0.211 7.842 1.00 83.56 80 ILE A O 1
ATOM 593 N N . ASN A 1 81 ? -13.218 0.642 5.779 1.00 83.25 81 ASN A N 1
ATOM 594 C CA . ASN A 1 81 ? -14.003 1.845 6.051 1.00 83.25 81 ASN A CA 1
ATOM 595 C C . ASN A 1 81 ? -15.481 1.530 6.360 1.00 83.25 81 ASN A C 1
ATOM 597 O O . ASN A 1 81 ? -16.091 2.151 7.233 1.00 83.25 81 ASN A O 1
ATOM 601 N N . LEU A 1 82 ? -16.067 0.536 5.687 1.00 83.56 82 LEU A N 1
ATOM 602 C CA . LEU A 1 82 ? -17.442 0.104 5.937 1.00 83.56 82 LEU A CA 1
ATOM 603 C C . LEU A 1 82 ? -17.592 -0.525 7.328 1.00 83.56 82 LEU A C 1
ATOM 605 O O . LEU A 1 82 ? -18.529 -0.202 8.057 1.00 83.56 82 LEU A O 1
ATOM 609 N N . ILE A 1 83 ? -16.652 -1.386 7.724 1.00 82.12 83 ILE A N 1
ATOM 610 C CA . ILE A 1 83 ? -16.656 -2.019 9.050 1.00 82.12 83 ILE A CA 1
ATOM 611 C C . ILE A 1 83 ? -16.457 -0.961 10.139 1.00 82.12 83 ILE A C 1
ATOM 613 O O . ILE A 1 83 ? -17.186 -0.970 11.132 1.00 82.12 83 ILE A O 1
ATOM 617 N N . ARG A 1 84 ? -15.545 -0.006 9.910 1.00 77.31 84 ARG A N 1
ATOM 618 C CA . ARG A 1 84 ? -15.296 1.140 10.796 1.00 77.31 84 ARG A CA 1
ATOM 619 C C . ARG A 1 84 ? -16.536 2.012 11.003 1.00 77.31 84 ARG A C 1
ATOM 621 O O . ARG A 1 84 ? -16.785 2.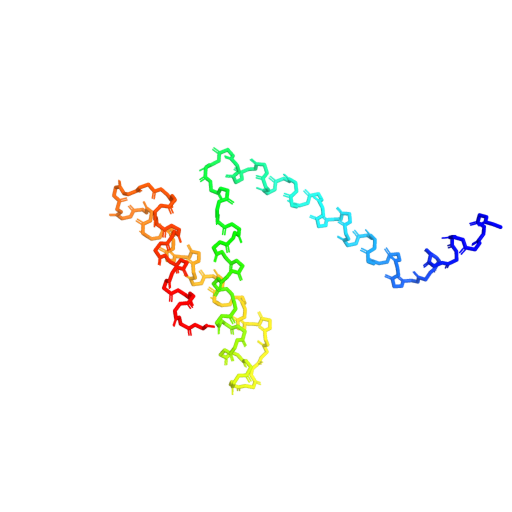455 12.115 1.00 77.31 84 ARG A O 1
ATOM 628 N N . THR A 1 85 ? -17.304 2.286 9.949 1.00 74.75 85 THR A N 1
ATOM 629 C CA . THR A 1 85 ? -18.473 3.186 10.025 1.00 74.75 85 THR A CA 1
ATOM 630 C C . THR A 1 85 ? -19.732 2.513 10.562 1.00 74.75 85 THR A C 1
ATOM 632 O O . THR A 1 85 ? -20.574 3.183 11.156 1.00 74.75 85 THR A O 1
ATOM 635 N N . ARG A 1 86 ? -19.895 1.201 10.354 1.00 74.94 86 ARG A N 1
ATOM 636 C CA . ARG A 1 86 ? -21.107 0.463 10.747 1.00 74.94 86 ARG A CA 1
ATOM 637 C C . ARG A 1 86 ? -21.037 -0.182 12.126 1.00 74.94 86 ARG A C 1
ATOM 639 O O . ARG A 1 86 ? -22.082 -0.582 12.632 1.00 74.94 86 ARG A O 1
ATOM 646 N N . SER A 1 87 ? -19.855 -0.291 12.725 1.00 69.56 87 SER A N 1
ATOM 647 C CA . SER A 1 87 ? -19.666 -1.075 13.944 1.00 69.56 87 SER A CA 1
ATOM 648 C C . SER A 1 87 ? -18.936 -0.270 15.029 1.00 69.56 87 SER A C 1
ATOM 650 O O . SER A 1 87 ? -17.972 0.420 14.715 1.00 69.56 87 SER A O 1
ATOM 652 N N . PRO A 1 88 ? -19.310 -0.386 16.319 1.00 68.69 88 PRO A N 1
ATOM 653 C CA . PRO A 1 88 ? -18.659 0.319 17.434 1.00 68.69 88 PRO A CA 1
ATOM 654 C C . PRO A 1 88 ? -17.292 -0.284 17.835 1.00 68.69 88 PRO A C 1
ATOM 656 O O . PRO A 1 88 ? -16.846 -0.142 18.973 1.00 68.69 88 PRO A O 1
ATOM 659 N N . ILE A 1 89 ? -16.639 -1.013 16.928 1.00 71.75 89 ILE A N 1
ATOM 660 C CA . ILE A 1 89 ? -15.363 -1.705 17.159 1.00 71.75 89 ILE A CA 1
ATOM 661 C C . ILE A 1 89 ? -14.196 -0.747 16.933 1.00 71.75 89 ILE A C 1
ATOM 663 O O . ILE A 1 89 ? -14.260 0.147 16.092 1.00 71.75 89 ILE A O 1
ATOM 667 N N . LYS A 1 90 ? -13.104 -0.963 17.676 1.00 73.56 90 LYS A N 1
ATOM 668 C CA . LYS A 1 90 ? -11.854 -0.213 17.493 1.00 73.56 90 LYS A CA 1
ATOM 669 C C . LYS A 1 90 ? -11.362 -0.344 16.051 1.00 73.56 90 LYS A C 1
ATOM 671 O O . LYS A 1 90 ? -11.424 -1.426 15.470 1.00 73.56 90 LYS A O 1
ATOM 676 N N . GLU A 1 91 ? -10.821 0.746 15.519 1.00 72.19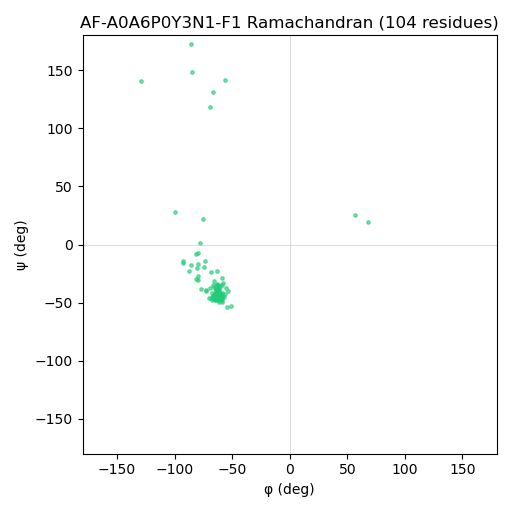 91 GLU A N 1
ATOM 677 C CA . GLU A 1 91 ? -10.293 0.835 14.150 1.00 72.19 91 GLU A CA 1
ATOM 678 C C . GLU A 1 91 ? -9.264 -0.271 13.865 1.00 72.19 91 GLU A C 1
ATOM 680 O O . GLU A 1 91 ? -9.330 -0.922 12.823 1.00 72.19 91 GLU A O 1
ATOM 685 N N . ASP A 1 92 ? -8.409 -0.579 14.843 1.00 74.38 92 ASP A N 1
ATOM 686 C CA . ASP A 1 92 ? -7.431 -1.672 14.778 1.00 74.38 92 ASP A CA 1
ATOM 687 C C . ASP A 1 92 ? -8.069 -3.057 14.596 1.00 74.38 92 ASP A C 1
ATOM 689 O O . ASP A 1 92 ? -7.547 -3.897 13.864 1.00 74.38 92 ASP A O 1
ATOM 693 N N . ALA A 1 93 ? -9.230 -3.297 15.213 1.00 77.38 93 ALA A N 1
ATOM 694 C CA . ALA A 1 93 ? -9.939 -4.569 15.092 1.00 77.38 93 ALA A CA 1
ATOM 695 C C . ALA A 1 93 ? -10.581 -4.721 13.706 1.00 77.38 93 ALA A C 1
ATOM 697 O O . ALA A 1 93 ? -10.529 -5.801 13.122 1.00 77.38 93 ALA A O 1
ATOM 698 N N . ALA A 1 94 ? -11.139 -3.640 13.151 1.00 79.44 94 ALA A N 1
ATOM 699 C CA . ALA A 1 94 ? -11.677 -3.641 11.791 1.00 79.44 94 ALA A CA 1
ATOM 700 C C . ALA A 1 94 ? -10.579 -3.926 10.751 1.00 79.44 94 ALA A C 1
ATOM 702 O O . ALA A 1 94 ? -10.776 -4.756 9.863 1.00 79.44 94 ALA A O 1
ATOM 703 N N . MET A 1 95 ? -9.410 -3.289 10.898 1.00 78.94 95 MET A N 1
ATOM 704 C CA . MET A 1 95 ? -8.242 -3.544 10.049 1.00 78.94 95 MET A CA 1
ATOM 705 C C . MET A 1 95 ? -7.763 -4.997 10.167 1.00 78.94 95 MET A C 1
ATOM 707 O O . MET A 1 95 ? -7.539 -5.639 9.143 1.00 78.94 95 MET A O 1
ATOM 711 N N . GLY A 1 96 ? -7.691 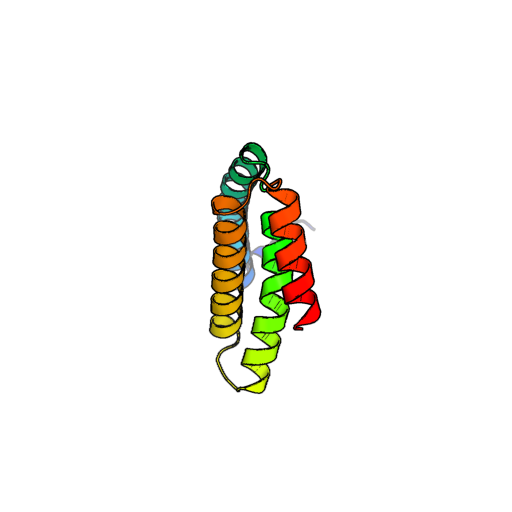-5.543 11.387 1.00 79.88 96 GLY A N 1
ATOM 712 C CA . GLY A 1 96 ? -7.302 -6.936 11.628 1.00 79.88 96 GLY A CA 1
ATOM 713 C C . GLY A 1 96 ? -8.239 -7.967 10.987 1.00 79.88 96 GLY A C 1
ATOM 714 O O . GLY A 1 96 ? -7.769 -8.936 10.399 1.00 79.88 96 GLY A O 1
ATOM 715 N N . ILE A 1 97 ? -9.558 -7.743 11.028 1.00 82.06 97 ILE A N 1
ATOM 716 C CA . ILE A 1 97 ? -10.547 -8.650 10.415 1.00 82.06 97 ILE A CA 1
ATOM 717 C C . ILE A 1 97 ? -10.383 -8.694 8.892 1.00 82.06 97 ILE A C 1
ATOM 719 O O . ILE A 1 97 ? -10.366 -9.776 8.304 1.00 82.06 97 ILE A O 1
ATOM 723 N N . VAL A 1 98 ? -10.254 -7.530 8.243 1.00 81.88 98 VAL A N 1
ATOM 724 C CA . VAL A 1 98 ? -10.090 -7.468 6.780 1.00 81.88 98 VAL A CA 1
ATOM 725 C C . VAL A 1 98 ? -8.747 -8.050 6.361 1.00 81.88 98 VAL A C 1
ATOM 727 O O . VAL A 1 98 ? -8.701 -8.825 5.410 1.00 81.88 98 VAL A O 1
ATOM 730 N N . PHE A 1 99 ? -7.682 -7.738 7.103 1.00 79.38 99 PHE A N 1
ATOM 731 C CA . PHE A 1 99 ? -6.360 -8.321 6.904 1.00 79.38 99 PHE A CA 1
ATOM 732 C C . PHE A 1 99 ? -6.409 -9.853 6.931 1.00 79.38 99 PHE A C 1
ATOM 734 O O . PHE A 1 99 ? -5.999 -10.486 5.964 1.00 79.38 99 PHE A O 1
ATOM 741 N N . SER A 1 100 ? -6.972 -10.462 7.982 1.00 82.06 100 SER A N 1
ATOM 742 C CA . SER A 1 100 ? -7.069 -11.924 8.079 1.00 82.06 100 SER A CA 1
ATOM 743 C C . SER A 1 100 ? -7.933 -12.539 6.976 1.00 82.06 100 SER A C 1
ATOM 745 O O . SER A 1 100 ? -7.615 -13.623 6.496 1.00 82.06 100 SER A O 1
ATOM 747 N N . ALA A 1 101 ? -9.000 -11.862 6.542 1.00 84.44 101 ALA A N 1
ATOM 748 C CA . ALA A 1 101 ? -9.854 -12.345 5.458 1.00 84.44 101 ALA A CA 1
ATOM 749 C C . ALA A 1 101 ? -9.138 -12.333 4.098 1.00 84.44 101 ALA A C 1
ATOM 751 O O . ALA A 1 101 ? -9.199 -13.317 3.365 1.00 84.44 101 ALA A O 1
ATOM 752 N N . PHE A 1 102 ? -8.440 -11.243 3.767 1.00 80.88 102 PHE A N 1
ATOM 753 C CA . PHE A 1 102 ? -7.669 -11.146 2.526 1.00 80.88 102 PHE A CA 1
ATOM 754 C C . PHE A 1 102 ? -6.446 -12.067 2.534 1.00 80.88 102 PHE A C 1
ATOM 756 O O . PHE A 1 102 ? -6.153 -12.682 1.516 1.00 80.88 102 PHE A O 1
ATOM 763 N N . PHE A 1 103 ? -5.780 -12.214 3.681 1.00 79.44 103 PHE A N 1
ATOM 764 C CA . PHE A 1 103 ? -4.662 -13.143 3.847 1.00 79.44 103 PHE A CA 1
ATOM 765 C C . PHE A 1 103 ? -5.093 -14.615 3.790 1.00 79.44 103 PHE A C 1
ATOM 767 O O . PHE A 1 103 ? -4.286 -15.474 3.490 1.00 79.44 103 PHE A O 1
ATOM 774 N N . ALA A 1 104 ? -6.356 -14.935 4.084 1.00 81.69 104 ALA A N 1
ATOM 775 C CA . ALA A 1 104 ? -6.893 -16.279 3.866 1.00 81.69 104 ALA A CA 1
ATOM 776 C C . ALA A 1 104 ? -7.310 -16.526 2.403 1.00 81.69 104 ALA A C 1
ATOM 778 O O . ALA A 1 104 ? -7.476 -17.674 1.994 1.00 81.69 104 ALA A O 1
ATOM 779 N N . LEU A 1 105 ? -7.536 -15.455 1.634 1.00 78.19 105 LEU A N 1
ATOM 780 C CA . LEU A 1 105 ? -7.956 -15.499 0.231 1.00 78.19 105 LEU A CA 1
ATOM 781 C C . LEU A 1 105 ? -6.786 -15.630 -0.757 1.00 78.19 105 LEU A C 1
ATOM 783 O O . LEU A 1 105 ? -7.029 -15.989 -1.910 1.00 78.19 105 LEU A O 1
ATOM 787 N N . GLY A 1 106 ? -5.554 -15.335 -0.338 1.00 60.75 106 GLY A N 1
ATOM 788 C CA . GLY A 1 106 ? -4.330 -15.520 -1.131 1.00 60.75 106 GLY A CA 1
ATOM 789 C C . GLY A 1 106 ? -3.134 -15.856 -0.266 1.00 60.75 106 GLY A C 1
ATOM 790 O O . GLY A 1 106 ? -2.010 -15.677 -0.778 1.00 60.75 106 GLY A O 1
#

Foldseek 3Di:
DVCVVCVVVPDPVNVVVVVVCVVVVVVCVVVCVVCVVVVNNCVVVLLVQQLVLLLVVCVVVVHDSVVSSVVSSVVLVVQLVVCVVPDPDDSVVSSVVSSVVSNVSD

Radius of gyration: 18.6 Å; Cα contacts (8 Å, |Δi|>4): 80; chains: 1; bounding box: 60×30×35 Å